Protein AF-A0A821XJL6-F1 (afdb_monomer_lite)

Organism: NCBI:txid392032

Sequence (177 aa):
KDTEGTVIYLMLLKMIVRAYMDKSTTLSERLESAWYVVFVCRIWWSWLKKESSSSSSKRTTACEQQNHINKYFITKPAYLSVEPNAHNMLYMVLLVKQHSLPKQALINIHLFNSQGCESLFRDARSLSGSFSTIVNFTVNNFIKRSQKLAILNQFKYDQSEHNFLFQSIININTMID

Secondary structure (DSSP, 8-state):
-HHHHHHHHHHHHHHHHHHHT-SS--HHHHHHHHHHHHHHHHHHHHHHHHHHHHTTTS---HHHHHHHHTT-SS-HHHHHHHHHHHHHHHHHHHHHHTTSS-THHHHTGGGSSTHHHHHHHHHHHHTS-TT-------HHHHHHHHHHHHHHHHHHHHHHHHHHHHHHHHHHHTT--

Structure (mmCIF, N/CA/C/O backbone):
data_AF-A0A821XJL6-F1
#
_entry.id   AF-A0A821XJL6-F1
#
loop_
_atom_site.group_PDB
_atom_site.id
_atom_site.type_symbol
_atom_site.label_atom_id
_atom_site.label_alt_id
_atom_site.label_comp_id
_atom_site.label_asym_id
_atom_site.label_entity_id
_atom_site.label_seq_id
_atom_site.pdbx_PDB_ins_code
_atom_site.Cartn_x
_atom_site.Cartn_y
_atom_site.Cartn_z
_atom_site.occupancy
_atom_site.B_iso_or_equiv
_atom_site.auth_seq_id
_atom_site.auth_comp_id
_atom_site.auth_asym_id
_atom_site.auth_atom_id
_atom_site.pdbx_PDB_model_num
ATOM 1 N N . LYS A 1 1 ? 10.083 13.388 -25.105 1.00 53.06 1 LYS A N 1
ATOM 2 C CA . LYS A 1 1 ? 10.890 12.506 -24.225 1.00 53.06 1 LYS A CA 1
ATOM 3 C C . LYS A 1 1 ? 10.338 12.494 -22.801 1.00 53.06 1 LYS A C 1
ATOM 5 O O . LYS A 1 1 ? 10.043 11.411 -22.324 1.00 53.06 1 LYS A O 1
ATOM 10 N N . ASP A 1 2 ? 10.077 13.644 -22.174 1.00 64.88 2 ASP A N 1
ATOM 11 C CA . ASP A 1 2 ? 9.525 13.667 -20.803 1.00 64.88 2 ASP A CA 1
ATOM 12 C C . ASP A 1 2 ? 8.090 13.118 -20.701 1.00 64.88 2 ASP A C 1
ATOM 14 O O . ASP A 1 2 ? 7.761 12.407 -19.755 1.00 64.88 2 ASP A O 1
ATOM 18 N N . THR A 1 3 ? 7.260 13.343 -21.726 1.00 81.25 3 THR A N 1
ATOM 19 C CA . THR A 1 3 ? 5.862 12.877 -21.769 1.00 81.25 3 THR A CA 1
ATOM 20 C C . THR A 1 3 ? 5.724 11.356 -21.649 1.00 81.25 3 THR A C 1
ATOM 22 O O . THR A 1 3 ? 4.857 10.876 -20.926 1.00 81.25 3 THR A O 1
ATOM 25 N N . GLU A 1 4 ? 6.586 10.581 -22.311 1.00 84.62 4 GLU A N 1
ATOM 26 C CA . GLU A 1 4 ? 6.528 9.110 -22.296 1.00 84.62 4 GLU A CA 1
ATOM 27 C C . GLU A 1 4 ? 6.870 8.541 -20.914 1.00 84.62 4 GLU A C 1
ATOM 29 O O . GLU A 1 4 ? 6.196 7.632 -20.429 1.00 84.62 4 GLU A O 1
ATOM 34 N N . GLY A 1 5 ? 7.868 9.123 -20.239 1.00 81.69 5 GLY A N 1
ATOM 35 C CA . GLY A 1 5 ? 8.222 8.749 -18.870 1.00 81.69 5 GLY A CA 1
ATOM 36 C C . GLY A 1 5 ? 7.078 9.014 -17.890 1.00 81.69 5 GLY A C 1
ATOM 37 O O . GLY A 1 5 ? 6.752 8.156 -17.067 1.00 81.69 5 GLY A O 1
ATOM 38 N N . THR A 1 6 ? 6.403 10.159 -18.024 1.00 86.38 6 THR A N 1
ATOM 39 C CA . THR A 1 6 ? 5.206 10.472 -17.231 1.00 86.38 6 THR A CA 1
ATOM 40 C C . THR A 1 6 ? 4.046 9.521 -17.534 1.00 86.38 6 THR A C 1
ATOM 42 O O . THR A 1 6 ? 3.348 9.108 -16.612 1.00 86.38 6 THR A O 1
ATOM 45 N N . VAL A 1 7 ? 3.842 9.111 -18.789 1.00 90.56 7 VAL A N 1
ATOM 46 C CA . VAL A 1 7 ? 2.802 8.124 -19.136 1.00 90.56 7 VAL A CA 1
ATOM 47 C C . VAL A 1 7 ? 3.073 6.783 -18.455 1.00 90.56 7 VAL A C 1
ATOM 49 O O . VAL A 1 7 ? 2.178 6.232 -17.811 1.00 90.56 7 VAL A O 1
ATOM 52 N N . ILE A 1 8 ? 4.311 6.284 -18.529 1.00 89.81 8 ILE A N 1
ATOM 53 C CA . ILE A 1 8 ? 4.705 5.035 -17.862 1.00 89.81 8 ILE A CA 1
ATOM 54 C C . ILE A 1 8 ? 4.498 5.153 -16.351 1.00 89.81 8 ILE A C 1
ATOM 56 O O . ILE A 1 8 ? 3.968 4.238 -15.728 1.00 89.81 8 ILE A O 1
ATOM 60 N N . TYR A 1 9 ? 4.841 6.290 -15.753 1.00 88.81 9 TYR A N 1
ATOM 61 C CA . TYR A 1 9 ? 4.606 6.524 -14.332 1.00 88.81 9 TYR A CA 1
ATOM 62 C C . TYR A 1 9 ? 3.144 6.437 -13.925 1.00 88.81 9 TYR A C 1
ATOM 64 O O . TYR A 1 9 ? 2.800 5.726 -12.983 1.00 88.81 9 TYR A O 1
ATOM 72 N N . LEU A 1 10 ? 2.282 7.172 -14.628 1.00 93.00 10 LEU A N 1
ATOM 73 C CA . LEU A 1 10 ? 0.856 7.205 -14.338 1.00 93.00 10 LEU A CA 1
ATOM 74 C C . LEU A 1 10 ? 0.244 5.817 -14.536 1.00 93.00 10 LEU A C 1
ATOM 76 O O . LEU A 1 10 ? -0.617 5.406 -13.759 1.00 93.00 10 LEU A O 1
ATOM 80 N N . MET A 1 11 ? 0.743 5.059 -15.515 1.00 95.00 11 MET A N 1
ATOM 81 C CA . MET A 1 11 ? 0.397 3.654 -15.691 1.00 95.00 11 MET A CA 1
ATOM 82 C C . MET A 1 11 ? 0.826 2.808 -14.484 1.00 95.00 11 MET A C 1
ATOM 84 O O . MET A 1 11 ? 0.007 2.051 -13.970 1.00 95.00 11 MET A O 1
ATOM 88 N N . LEU A 1 12 ? 2.058 2.949 -13.981 1.00 95.12 12 LEU A N 1
ATOM 89 C CA . LEU A 1 12 ? 2.517 2.222 -12.789 1.00 95.12 12 LEU A CA 1
ATOM 90 C C . LEU A 1 12 ? 1.685 2.567 -11.550 1.00 95.12 12 LEU A C 1
ATOM 92 O O . LEU A 1 12 ? 1.263 1.662 -10.834 1.00 95.12 12 LEU A O 1
ATOM 96 N N . LEU A 1 13 ? 1.383 3.849 -11.328 1.00 94.44 13 LEU A N 1
ATOM 97 C CA . LEU A 1 13 ? 0.499 4.279 -10.243 1.00 94.44 13 LEU A CA 1
ATOM 98 C C . LEU A 1 13 ? -0.892 3.657 -10.370 1.00 94.44 13 LEU A C 1
ATOM 100 O O . LEU A 1 13 ? -1.418 3.120 -9.396 1.00 94.44 13 LEU A O 1
ATOM 104 N N . LYS A 1 14 ? -1.470 3.669 -11.576 1.00 96.00 14 LYS A N 1
ATOM 105 C CA . LYS A 1 14 ? -2.759 3.028 -11.849 1.00 96.00 14 LYS A CA 1
ATOM 106 C C . LYS A 1 14 ? -2.723 1.536 -11.512 1.00 96.00 14 LYS A C 1
ATOM 108 O O . LYS A 1 14 ? -3.672 1.037 -10.913 1.00 96.00 14 LYS A O 1
ATOM 113 N N . MET A 1 15 ? -1.638 0.834 -11.840 1.00 96.94 15 MET A N 1
ATOM 114 C CA . MET A 1 15 ? -1.481 -0.586 -11.505 1.00 96.94 15 MET A CA 1
ATOM 115 C C . MET A 1 15 ? -1.328 -0.824 -9.996 1.00 96.94 15 MET A C 1
ATOM 117 O O . MET A 1 15 ? -1.919 -1.768 -9.478 1.00 96.94 15 MET A O 1
ATOM 121 N N . ILE A 1 16 ? -0.620 0.047 -9.265 1.00 95.62 16 ILE A N 1
ATOM 122 C CA . ILE A 1 16 ? -0.540 -0.019 -7.793 1.00 95.62 16 ILE A CA 1
ATOM 123 C C . ILE A 1 16 ? -1.931 0.155 -7.168 1.00 95.62 16 ILE A C 1
ATOM 125 O O . ILE A 1 16 ? -2.327 -0.640 -6.313 1.00 95.62 16 ILE A O 1
ATOM 129 N N . VAL A 1 17 ? -2.696 1.157 -7.613 1.00 94.81 17 VAL A N 1
ATOM 130 C CA . VAL A 1 17 ? -4.069 1.393 -7.135 1.00 94.81 17 VAL A CA 1
ATOM 131 C C . VAL A 1 17 ? -4.959 0.188 -7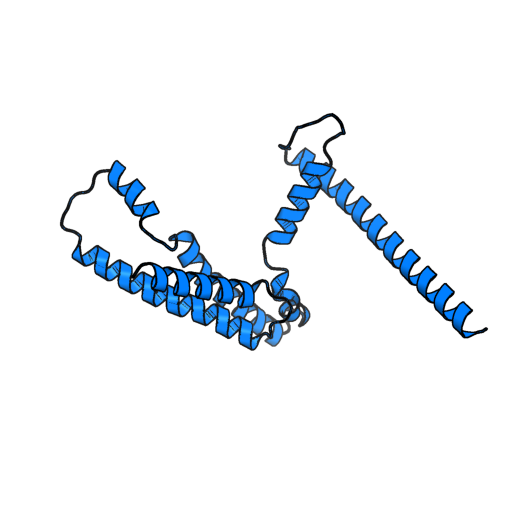.449 1.00 94.81 17 VAL A C 1
ATOM 133 O O . VAL A 1 17 ? -5.667 -0.296 -6.565 1.00 94.81 17 VAL A O 1
ATOM 136 N N . ARG A 1 18 ? -4.874 -0.354 -8.672 1.00 95.31 18 ARG A N 1
ATOM 137 C CA . ARG A 1 18 ? -5.623 -1.548 -9.094 1.00 95.31 18 ARG A CA 1
ATOM 138 C C . ARG A 1 18 ? -5.298 -2.773 -8.232 1.00 95.31 18 ARG A C 1
ATOM 140 O O . ARG A 1 18 ? -6.205 -3.524 -7.873 1.00 95.31 18 ARG A O 1
ATOM 147 N N . ALA A 1 19 ? -4.024 -2.961 -7.887 1.00 95.44 19 ALA A N 1
ATOM 148 C CA . ALA A 1 19 ? -3.562 -4.083 -7.079 1.00 95.44 19 ALA A CA 1
ATOM 149 C C . ALA A 1 19 ? -4.069 -4.012 -5.630 1.00 95.44 19 ALA A C 1
ATOM 151 O O . ALA A 1 19 ? -4.642 -4.980 -5.125 1.00 95.44 19 ALA A O 1
ATOM 152 N N . TYR A 1 20 ? -3.901 -2.866 -4.967 1.00 95.00 20 TYR A N 1
ATOM 153 C CA . TYR A 1 20 ? -4.016 -2.797 -3.505 1.00 95.00 20 TYR A CA 1
ATOM 154 C C . TYR A 1 20 ? -5.190 -1.972 -2.974 1.00 95.00 20 TYR A C 1
ATOM 156 O O . TYR A 1 20 ? -5.494 -2.076 -1.790 1.00 95.00 20 TYR A O 1
ATOM 164 N N . MET A 1 21 ? -5.839 -1.140 -3.790 1.00 92.81 21 MET A N 1
ATOM 165 C CA . MET A 1 21 ? -6.833 -0.170 -3.301 1.00 92.81 21 MET A CA 1
ATOM 166 C C . MET A 1 21 ? -8.207 -0.325 -3.940 1.00 92.81 21 MET A C 1
ATOM 168 O O . MET A 1 21 ? -9.216 -0.163 -3.255 1.00 92.81 21 MET A O 1
ATOM 172 N N . ASP A 1 22 ? -8.255 -0.629 -5.237 1.00 91.94 22 ASP A N 1
ATOM 173 C CA . ASP A 1 22 ? -9.517 -0.832 -5.942 1.00 91.94 22 ASP A CA 1
ATOM 174 C C . ASP A 1 22 ? -10.296 -1.974 -5.279 1.00 91.94 22 ASP A C 1
ATOM 176 O O . ASP A 1 22 ? -9.697 -2.963 -4.867 1.00 91.94 22 ASP A O 1
ATOM 180 N N . LYS A 1 23 ? -11.615 -1.836 -5.129 1.00 90.50 23 LYS A N 1
ATOM 181 C CA . LYS A 1 23 ? -12.500 -2.851 -4.5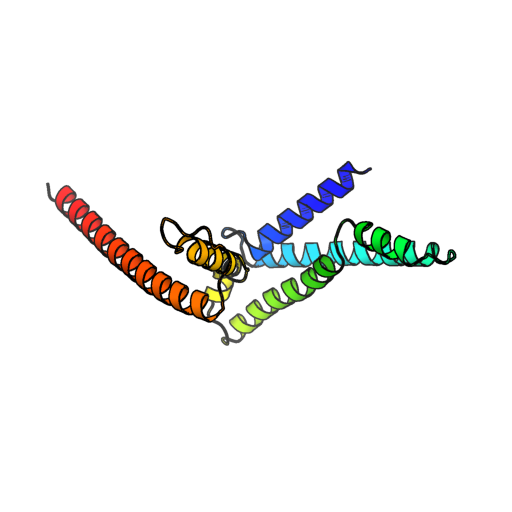30 1.00 90.50 23 LYS A CA 1
ATOM 182 C C . LYS A 1 23 ? -13.105 -3.782 -5.579 1.00 90.50 23 LYS A C 1
ATOM 184 O O . LYS A 1 23 ? -13.547 -4.870 -5.232 1.00 90.50 23 LYS A O 1
ATOM 189 N N . SER A 1 24 ? -13.115 -3.358 -6.841 1.00 90.00 24 SER A N 1
ATOM 190 C CA . SER A 1 24 ? -13.774 -4.059 -7.947 1.00 90.00 24 SER A CA 1
ATOM 191 C C . SER A 1 24 ? -12.892 -5.106 -8.636 1.00 90.00 24 SER A C 1
ATOM 193 O O . SER A 1 24 ? -13.382 -5.893 -9.440 1.00 90.00 24 SER A O 1
ATOM 195 N N . THR A 1 25 ? -11.597 -5.143 -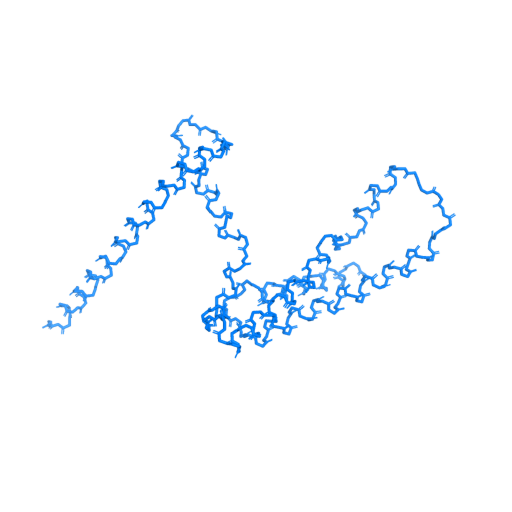8.313 1.00 91.25 25 THR A N 1
ATOM 196 C CA . THR A 1 25 ? -10.614 -5.987 -8.998 1.00 91.25 25 THR A CA 1
ATOM 197 C C . THR A 1 25 ? -10.539 -7.392 -8.418 1.00 91.25 25 THR A C 1
ATOM 199 O O . THR A 1 25 ? -10.497 -7.595 -7.195 1.00 91.25 25 THR A O 1
ATOM 202 N N . THR A 1 26 ? -10.474 -8.373 -9.317 1.00 93.25 26 THR A N 1
ATOM 203 C CA . THR A 1 26 ? -10.317 -9.785 -8.968 1.00 93.25 26 THR A CA 1
ATOM 204 C C . THR A 1 26 ? -8.904 -10.073 -8.458 1.00 93.25 26 THR A C 1
ATOM 206 O O . THR A 1 26 ? -7.952 -9.345 -8.736 1.00 93.25 26 THR A O 1
ATOM 209 N N . LEU A 1 27 ? -8.735 -11.169 -7.715 1.00 93.12 27 LEU A N 1
ATOM 210 C CA . LEU A 1 27 ? -7.437 -11.533 -7.141 1.00 93.12 27 LEU A CA 1
ATOM 211 C C . LEU A 1 27 ? -6.341 -11.748 -8.204 1.00 93.12 27 LEU A C 1
ATOM 213 O O . LEU A 1 27 ? -5.199 -11.352 -7.971 1.00 93.12 27 LEU A O 1
ATOM 217 N N . SER A 1 28 ? -6.677 -12.349 -9.355 1.00 94.06 28 SER A N 1
ATOM 218 C CA . SER A 1 28 ? -5.709 -12.569 -10.446 1.00 94.06 28 SER A CA 1
ATOM 219 C C . SER A 1 28 ? -5.183 -11.240 -10.971 1.00 94.06 28 SER A C 1
ATOM 221 O O . SER A 1 28 ? -3.979 -11.003 -10.970 1.00 94.06 28 SER A O 1
ATOM 223 N N . GLU A 1 29 ? -6.093 -10.320 -11.297 1.00 95.31 29 GLU A N 1
ATOM 224 C CA . GLU A 1 29 ? -5.741 -8.998 -11.818 1.00 95.31 29 GLU A CA 1
ATOM 225 C C . GLU A 1 29 ? -4.900 -8.195 -10.823 1.00 95.31 29 GLU A C 1
ATOM 227 O O . GLU A 1 29 ? -4.023 -7.429 -11.229 1.00 95.31 29 GLU A O 1
ATOM 232 N N . ARG A 1 30 ? -5.141 -8.362 -9.515 1.00 95.69 30 ARG A N 1
ATOM 233 C CA . ARG A 1 30 ? -4.325 -7.719 -8.477 1.00 95.69 30 ARG A CA 1
ATOM 234 C C . ARG A 1 30 ? -2.897 -8.235 -8.484 1.00 95.69 30 ARG A C 1
ATOM 236 O O . ARG A 1 30 ? -1.970 -7.428 -8.473 1.00 95.69 30 ARG A O 1
ATOM 243 N N . LEU A 1 31 ? -2.719 -9.558 -8.503 1.00 96.38 31 LEU A N 1
ATOM 244 C CA . LEU A 1 31 ? -1.399 -10.186 -8.559 1.00 96.38 31 LEU A CA 1
ATOM 245 C C . LEU A 1 31 ? -0.662 -9.794 -9.836 1.00 96.38 31 LEU A C 1
ATOM 247 O O . LEU A 1 31 ? 0.484 -9.362 -9.753 1.00 96.38 31 LEU A O 1
ATOM 251 N N . GLU A 1 32 ? -1.326 -9.864 -10.986 1.00 97.19 32 GLU A N 1
ATOM 252 C CA . GLU A 1 32 ? -0.762 -9.435 -12.268 1.00 97.19 32 GLU A CA 1
ATOM 253 C C . GLU A 1 32 ? -0.313 -7.972 -12.219 1.00 97.19 32 GLU A C 1
ATOM 255 O O . GLU A 1 32 ? 0.827 -7.666 -12.563 1.00 97.19 32 GLU A O 1
ATOM 260 N N . SER A 1 33 ? -1.160 -7.076 -11.705 1.00 97.5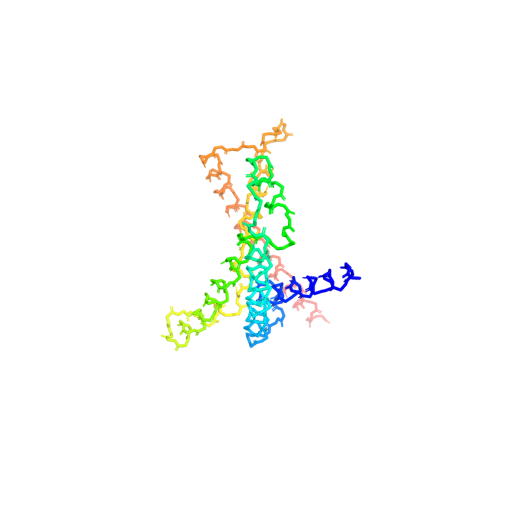6 33 SER A N 1
ATOM 261 C CA . SER A 1 33 ? -0.838 -5.649 -11.583 1.00 97.56 33 SER A CA 1
ATOM 262 C C . SER A 1 33 ? 0.342 -5.402 -10.637 1.00 97.56 33 SER A C 1
ATOM 264 O O . SER A 1 33 ? 1.244 -4.634 -10.967 1.00 97.56 33 SER A O 1
ATOM 266 N N . ALA A 1 34 ? 0.378 -6.066 -9.477 1.00 97.50 34 ALA A N 1
ATOM 267 C CA . ALA A 1 34 ? 1.475 -5.936 -8.519 1.00 97.50 34 ALA A CA 1
ATOM 268 C C . ALA A 1 34 ? 2.809 -6.416 -9.107 1.00 97.50 34 ALA A C 1
ATOM 270 O O . ALA A 1 34 ? 3.812 -5.702 -9.043 1.00 97.50 34 ALA A O 1
ATOM 271 N N . TRP A 1 35 ? 2.820 -7.602 -9.719 1.00 98.06 35 TRP A N 1
ATOM 272 C CA . TRP A 1 35 ? 4.024 -8.184 -10.311 1.00 98.06 35 TRP A CA 1
ATOM 273 C C . TRP A 1 35 ? 4.490 -7.442 -11.562 1.00 98.06 35 TRP A C 1
ATOM 275 O O . TRP A 1 35 ? 5.697 -7.315 -11.774 1.00 98.06 35 TRP A O 1
ATOM 285 N N . TYR A 1 36 ? 3.566 -6.879 -12.342 1.00 97.50 36 TYR A N 1
ATOM 286 C CA . TYR A 1 36 ? 3.901 -5.990 -13.449 1.00 97.50 36 TYR A CA 1
ATOM 287 C C . TYR A 1 36 ? 4.703 -4.776 -12.961 1.00 97.50 36 TYR A C 1
ATOM 289 O O . TYR A 1 36 ? 5.758 -4.462 -13.515 1.00 97.50 36 TYR A O 1
ATOM 297 N N . VAL A 1 37 ? 4.261 -4.127 -11.876 1.00 97.19 37 VAL A N 1
ATOM 298 C CA . VAL A 1 37 ? 4.985 -2.986 -11.291 1.00 97.19 37 VAL A CA 1
ATOM 299 C C . VAL A 1 37 ? 6.362 -3.417 -10.781 1.00 97.19 37 VAL A C 1
ATOM 301 O O . VAL A 1 37 ? 7.344 -2.739 -11.079 1.00 97.19 37 VAL A O 1
ATOM 304 N N . VAL A 1 38 ? 6.473 -4.562 -10.090 1.00 97.38 38 VAL A N 1
ATOM 305 C CA . VAL A 1 38 ? 7.773 -5.121 -9.657 1.00 97.38 38 VAL A CA 1
ATOM 306 C C . VAL A 1 38 ? 8.720 -5.289 -10.844 1.00 97.38 38 VAL A C 1
ATOM 308 O O . VAL A 1 38 ? 9.875 -4.863 -10.784 1.00 97.38 38 VAL A O 1
ATOM 311 N N . PHE A 1 39 ? 8.238 -5.884 -11.934 1.00 96.75 39 PHE A N 1
ATOM 312 C CA . PHE A 1 39 ? 9.037 -6.133 -13.128 1.00 96.75 39 PHE A CA 1
ATOM 313 C C . PHE A 1 39 ? 9.563 -4.835 -13.751 1.00 96.75 39 PHE A C 1
ATOM 315 O O . PHE A 1 39 ? 10.769 -4.702 -13.978 1.00 96.75 39 PHE A O 1
ATOM 322 N N . VAL A 1 40 ? 8.691 -3.843 -13.952 1.00 94.56 40 VAL A N 1
ATOM 323 C CA . VAL A 1 40 ? 9.094 -2.543 -14.508 1.00 94.56 40 VAL A CA 1
ATOM 324 C C . VAL A 1 40 ? 10.078 -1.827 -13.579 1.00 94.56 40 VAL A C 1
ATOM 326 O O . VAL A 1 40 ? 11.104 -1.326 -14.041 1.00 94.56 40 VAL A O 1
ATOM 329 N N . CYS A 1 41 ? 9.830 -1.832 -12.267 1.00 93.31 41 CYS A N 1
ATOM 330 C CA . CYS A 1 41 ? 10.735 -1.252 -11.276 1.00 93.31 41 CYS A CA 1
ATOM 331 C C . CYS A 1 41 ? 12.127 -1.906 -11.297 1.00 93.31 41 CYS A C 1
ATOM 333 O O . CYS A 1 41 ? 13.131 -1.197 -11.210 1.00 93.31 41 CYS A O 1
ATOM 335 N N . ARG A 1 42 ? 12.218 -3.234 -11.456 1.00 93.75 42 ARG A N 1
ATOM 336 C CA . ARG A 1 42 ? 13.496 -3.962 -11.558 1.00 93.75 42 ARG A CA 1
ATOM 337 C C . ARG A 1 42 ? 14.279 -3.592 -12.818 1.00 93.75 42 ARG A C 1
ATOM 339 O O . ARG A 1 42 ? 15.491 -3.377 -12.730 1.00 93.75 42 ARG A O 1
ATOM 346 N N . ILE A 1 43 ? 13.607 -3.477 -13.967 1.00 92.06 43 ILE A N 1
ATOM 347 C CA . ILE A 1 43 ? 14.233 -3.019 -15.219 1.00 92.06 43 ILE A CA 1
ATOM 348 C C . ILE A 1 43 ? 14.756 -1.596 -15.043 1.00 92.06 43 ILE A C 1
ATOM 350 O O . ILE A 1 43 ? 15.924 -1.323 -15.322 1.00 92.06 43 ILE A O 1
ATOM 354 N N . TRP A 1 44 ? 13.911 -0.707 -14.523 1.00 89.25 44 TRP A N 1
ATOM 355 C CA . TRP A 1 44 ? 14.252 0.692 -14.301 1.00 89.25 44 TRP A CA 1
ATOM 356 C C . TRP A 1 44 ? 15.467 0.849 -13.373 1.00 89.25 44 TRP A C 1
ATOM 358 O O . TRP A 1 44 ? 16.419 1.555 -13.706 1.00 89.25 44 TRP A O 1
ATOM 368 N N . TRP A 1 45 ? 15.501 0.125 -12.252 1.00 88.69 45 TRP A N 1
ATOM 369 C CA . TRP A 1 45 ? 16.628 0.166 -11.317 1.00 88.69 45 TRP A CA 1
ATOM 370 C C . TRP A 1 45 ? 17.918 -0.423 -11.904 1.00 88.69 45 TRP A C 1
ATOM 372 O O . TRP A 1 45 ? 19.011 0.095 -11.664 1.00 88.69 45 TRP A O 1
ATOM 382 N N . SER A 1 46 ? 17.807 -1.485 -12.703 1.00 89.25 46 SER A N 1
ATOM 383 C CA . SER A 1 46 ? 18.948 -2.079 -13.414 1.00 89.25 46 SER A CA 1
ATOM 384 C C . SER A 1 46 ? 19.555 -1.103 -14.422 1.00 89.25 46 SER A C 1
ATOM 386 O O . SER A 1 46 ? 20.777 -0.965 -14.490 1.00 89.25 46 SER A O 1
ATOM 388 N N . TRP A 1 47 ? 18.709 -0.373 -15.153 1.00 87.31 47 TRP A N 1
ATOM 389 C CA . TRP A 1 47 ? 19.141 0.674 -16.075 1.00 87.31 47 TRP A CA 1
ATOM 390 C C . TRP A 1 47 ? 19.862 1.817 -15.345 1.00 87.31 47 TRP A C 1
ATOM 392 O O . TRP A 1 47 ? 20.971 2.185 -15.732 1.00 87.31 47 TRP A O 1
ATOM 402 N N . LEU A 1 48 ? 19.309 2.298 -14.225 1.00 84.31 48 LEU A N 1
ATOM 403 C CA . LEU A 1 48 ? 19.942 3.347 -13.416 1.00 84.31 48 LEU A CA 1
ATOM 404 C C . LEU A 1 48 ? 21.313 2.945 -12.861 1.00 84.31 48 LEU A C 1
ATOM 406 O O . LEU A 1 48 ? 22.239 3.757 -12.852 1.00 84.31 48 LEU A O 1
ATOM 410 N N . LYS A 1 49 ? 21.468 1.695 -12.405 1.00 82.88 49 LYS A N 1
ATOM 411 C CA . LYS A 1 49 ? 22.769 1.185 -11.948 1.00 82.88 49 LYS A CA 1
ATOM 412 C C . LYS A 1 49 ? 23.817 1.250 -13.058 1.00 82.88 49 LYS A C 1
ATOM 414 O O . LYS A 1 49 ? 24.936 1.684 -12.797 1.00 82.88 49 LYS A O 1
ATOM 419 N N . LYS A 1 50 ? 23.447 0.867 -14.284 1.00 83.25 50 LYS A N 1
ATOM 420 C CA . LYS A 1 50 ? 24.342 0.896 -15.449 1.00 83.25 50 LYS A CA 1
ATOM 421 C C . LYS A 1 50 ? 24.810 2.322 -15.766 1.00 83.25 50 LYS A C 1
ATOM 423 O O . LYS A 1 50 ? 26.008 2.546 -15.894 1.00 83.25 50 LYS A O 1
ATOM 428 N N . GLU A 1 51 ? 23.886 3.282 -15.800 1.00 79.06 51 GLU A N 1
ATOM 429 C CA . GLU A 1 51 ? 24.172 4.717 -15.995 1.00 79.06 51 GLU A CA 1
ATOM 430 C C . GLU A 1 51 ? 25.107 5.289 -14.911 1.00 79.06 51 GLU A C 1
ATOM 432 O O . GLU A 1 51 ? 26.061 6.021 -15.199 1.00 79.06 51 GLU A O 1
ATOM 437 N N . SER A 1 52 ? 24.874 4.920 -13.647 1.00 70.19 52 SER A N 1
ATOM 438 C CA . SER A 1 52 ? 25.700 5.374 -12.523 1.00 70.19 52 SER A CA 1
ATOM 439 C C . SER A 1 52 ? 27.127 4.819 -12.590 1.00 70.19 52 SER A C 1
ATOM 441 O O . SER A 1 52 ? 28.082 5.547 -12.310 1.00 70.19 52 SER A O 1
ATOM 443 N N . SER A 1 53 ? 27.297 3.552 -12.979 1.00 66.31 53 SER A N 1
ATOM 444 C CA . SER A 1 53 ? 28.617 2.925 -13.138 1.00 66.31 53 SER A CA 1
ATOM 445 C C . SER A 1 53 ? 29.422 3.537 -14.286 1.00 66.31 53 SER A C 1
ATOM 447 O O . SER A 1 53 ? 30.634 3.687 -14.164 1.00 66.31 53 SER A O 1
ATOM 449 N N . SER A 1 54 ? 28.765 3.973 -15.364 1.00 62.44 54 SER A N 1
ATOM 450 C CA . SER A 1 54 ? 29.417 4.676 -16.478 1.00 62.44 54 SER A CA 1
ATOM 451 C C . SER A 1 54 ? 29.867 6.103 -16.132 1.00 62.44 54 SER A C 1
ATOM 453 O O . SER A 1 54 ? 30.747 6.645 -16.793 1.00 62.44 54 SER A O 1
ATOM 455 N N . SER A 1 55 ? 29.304 6.707 -15.081 1.00 59.91 55 SER A N 1
ATOM 456 C CA . SER A 1 55 ? 29.530 8.116 -14.712 1.00 59.91 55 SER A CA 1
ATOM 457 C C . SER A 1 55 ? 30.547 8.320 -13.572 1.00 59.91 55 SER A C 1
ATOM 459 O O . SER A 1 55 ? 30.770 9.446 -13.128 1.00 59.91 55 SER A O 1
ATOM 461 N N . SER A 1 56 ? 31.179 7.250 -13.078 1.00 53.66 56 SER A N 1
ATOM 462 C CA . SER A 1 56 ? 31.906 7.203 -11.793 1.00 53.66 56 SER A CA 1
ATOM 463 C C . SER A 1 56 ? 33.288 7.897 -11.744 1.00 53.66 56 SER A C 1
ATOM 465 O O . SER A 1 56 ? 34.077 7.611 -10.850 1.00 53.66 56 SER A O 1
ATOM 467 N N . SER A 1 57 ? 33.609 8.836 -12.645 1.00 49.19 57 SER A N 1
ATOM 468 C CA . SER A 1 57 ? 34.935 9.491 -12.677 1.00 49.19 57 SER A CA 1
ATOM 469 C C . SER A 1 57 ? 35.013 10.887 -12.031 1.00 49.19 57 SER A C 1
ATOM 471 O O . SER A 1 57 ? 36.047 11.545 -12.153 1.00 49.19 57 SER A O 1
ATOM 473 N N . LYS A 1 58 ? 33.978 11.383 -11.339 1.00 55.53 58 LYS A N 1
ATOM 474 C CA . LYS A 1 58 ? 34.027 12.711 -10.690 1.00 55.53 58 LYS 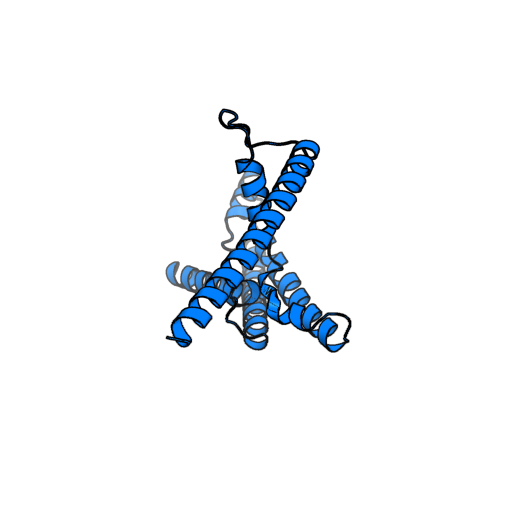A CA 1
ATOM 475 C C . LYS A 1 58 ? 33.713 12.616 -9.196 1.00 55.53 58 LYS A C 1
ATOM 477 O O . LYS A 1 58 ? 32.632 12.185 -8.812 1.00 55.53 58 LYS A O 1
ATOM 482 N N . ARG A 1 59 ? 34.679 13.016 -8.356 1.00 49.25 59 ARG A N 1
ATOM 483 C CA . ARG A 1 59 ? 34.511 13.188 -6.903 1.00 49.25 59 ARG A CA 1
ATOM 484 C C . ARG A 1 59 ? 33.461 14.272 -6.657 1.00 49.25 59 ARG A C 1
ATOM 486 O O . ARG A 1 59 ? 33.766 15.448 -6.814 1.00 49.25 59 ARG A O 1
ATOM 493 N N . THR A 1 60 ? 32.250 13.877 -6.288 1.00 53.97 60 THR A N 1
ATOM 494 C CA . THR A 1 60 ? 31.180 14.808 -5.913 1.00 53.97 60 THR A CA 1
ATOM 495 C C . THR A 1 60 ? 31.216 15.136 -4.422 1.00 53.97 60 THR A C 1
ATOM 497 O O . THR A 1 60 ? 31.421 14.263 -3.577 1.00 53.97 60 THR A O 1
ATOM 500 N N . THR A 1 61 ? 31.006 16.410 -4.112 1.00 54.62 61 THR A N 1
ATOM 501 C CA . THR A 1 61 ? 30.953 16.999 -2.767 1.00 54.62 61 THR A CA 1
ATOM 502 C C . THR A 1 61 ? 29.643 16.655 -2.036 1.00 54.62 61 THR A C 1
ATOM 504 O O . THR A 1 61 ? 28.653 16.265 -2.654 1.00 54.62 61 THR A O 1
ATOM 507 N N . ALA A 1 62 ? 29.599 16.807 -0.705 1.00 52.34 62 ALA A N 1
ATOM 508 C CA . ALA A 1 62 ? 28.432 16.457 0.123 1.00 52.34 62 ALA A CA 1
ATOM 509 C C . ALA A 1 62 ? 27.131 17.206 -0.260 1.00 52.34 62 ALA A C 1
ATOM 511 O O . ALA A 1 62 ? 26.039 16.667 -0.100 1.00 52.34 62 ALA A O 1
ATOM 512 N N . CYS A 1 63 ? 27.233 18.414 -0.828 1.00 50.81 63 CYS A N 1
ATOM 513 C CA . CYS A 1 63 ? 26.089 19.181 -1.341 1.00 50.81 63 CYS A CA 1
ATOM 514 C C . CYS A 1 63 ? 25.492 18.556 -2.624 1.00 50.81 63 CYS A C 1
ATOM 516 O O . CYS A 1 63 ? 24.275 18.528 -2.813 1.00 50.81 63 CYS A O 1
ATOM 518 N N . GLU A 1 64 ? 26.326 17.962 -3.482 1.00 51.53 64 GLU A N 1
ATOM 519 C CA . GLU A 1 64 ? 25.883 17.297 -4.716 1.00 51.53 64 GLU A CA 1
ATOM 520 C C . GLU A 1 64 ? 25.176 15.961 -4.440 1.00 51.53 64 GLU A C 1
ATOM 522 O O . GLU A 1 64 ? 24.308 15.555 -5.214 1.00 51.53 64 GLU A O 1
ATOM 527 N N . GLN A 1 65 ? 25.468 15.304 -3.308 1.00 50.09 65 GLN A N 1
ATOM 528 C CA . GLN A 1 65 ? 24.772 14.083 -2.885 1.00 50.09 65 GLN A CA 1
ATOM 529 C C . GLN A 1 65 ? 23.286 14.331 -2.580 1.00 50.09 65 GLN A C 1
ATOM 531 O O . GLN A 1 65 ? 22.450 13.506 -2.951 1.00 50.09 65 GLN A O 1
ATOM 536 N N . GLN A 1 66 ? 22.936 15.478 -1.983 1.00 48.75 66 GLN A N 1
ATOM 537 C CA . GLN A 1 66 ? 21.543 15.840 -1.689 1.00 48.75 66 GLN A CA 1
ATOM 538 C C . GLN A 1 66 ? 20.739 16.080 -2.981 1.00 48.75 66 GLN A C 1
ATOM 540 O O . GLN A 1 66 ? 19.611 15.602 -3.113 1.00 48.75 66 GLN A O 1
ATOM 545 N N . ASN A 1 67 ? 21.349 16.727 -3.982 1.00 50.22 67 ASN A N 1
ATOM 546 C CA . ASN A 1 67 ? 20.755 16.893 -5.316 1.00 50.22 67 ASN A CA 1
ATOM 547 C C . ASN A 1 67 ? 20.598 15.552 -6.056 1.00 50.22 67 ASN A C 1
ATOM 549 O O . ASN A 1 67 ? 19.660 15.374 -6.831 1.00 50.22 67 ASN A O 1
ATOM 553 N N . HIS A 1 68 ? 21.468 14.576 -5.785 1.00 51.94 68 HIS A N 1
ATOM 554 C CA . HIS A 1 68 ? 21.405 13.249 -6.399 1.00 51.94 68 HIS A CA 1
ATOM 555 C C . HIS A 1 68 ? 20.257 12.373 -5.859 1.00 51.94 68 HIS A C 1
ATOM 557 O O . HIS A 1 68 ? 19.816 11.458 -6.555 1.00 51.94 68 HIS A O 1
ATOM 563 N N . ILE A 1 69 ? 19.741 12.653 -4.653 1.00 49.62 69 ILE A N 1
ATOM 564 C CA . ILE A 1 69 ? 18.562 11.973 -4.079 1.00 49.62 69 ILE A CA 1
ATOM 565 C C . ILE A 1 69 ? 17.269 12.446 -4.767 1.00 49.62 69 ILE A C 1
ATOM 567 O O . ILE A 1 69 ? 16.400 11.622 -5.045 1.00 49.62 69 ILE A O 1
ATOM 571 N N . ASN A 1 70 ? 17.181 13.730 -5.132 1.00 55.66 70 ASN A N 1
ATOM 572 C CA . ASN A 1 70 ? 16.064 14.304 -5.902 1.00 55.66 70 ASN A CA 1
ATOM 573 C C . ASN A 1 70 ? 16.154 14.054 -7.419 1.00 55.66 70 ASN A C 1
ATOM 575 O O . ASN A 1 70 ? 15.264 14.453 -8.164 1.00 55.66 70 ASN A O 1
ATOM 579 N N . LYS A 1 71 ? 17.216 13.395 -7.895 1.00 63.31 71 LYS A N 1
ATOM 580 C CA . LYS A 1 71 ? 17.419 13.102 -9.322 1.00 63.31 71 LYS A CA 1
ATOM 581 C C . LYS A 1 71 ? 16.498 11.997 -9.841 1.00 63.31 71 LYS A C 1
ATOM 583 O O . LYS A 1 71 ? 16.244 11.926 -11.042 1.00 63.31 71 LYS A O 1
ATOM 588 N N . TYR A 1 72 ? 16.036 11.105 -8.966 1.00 69.94 72 TYR A N 1
ATOM 589 C CA . TYR A 1 72 ? 15.271 9.939 -9.386 1.00 69.94 72 TYR A CA 1
ATOM 590 C C . TYR A 1 72 ? 13.777 10.178 -9.295 1.00 69.94 72 TYR A C 1
ATOM 592 O O . TYR A 1 72 ? 13.234 10.559 -8.263 1.00 69.94 72 TYR A O 1
ATOM 600 N N . PHE A 1 73 ? 13.126 9.860 -10.400 1.00 76.12 73 PHE A N 1
ATOM 601 C CA . PHE A 1 73 ? 11.696 9.991 -10.567 1.00 76.12 73 PHE A CA 1
ATOM 602 C C . PHE A 1 73 ? 10.883 9.048 -9.649 1.00 76.12 73 PHE A C 1
ATOM 604 O O . PHE A 1 73 ? 9.841 9.439 -9.136 1.00 76.12 73 PHE A O 1
ATOM 611 N N . ILE A 1 74 ? 11.386 7.838 -9.366 1.00 84.56 74 ILE A N 1
ATOM 612 C CA . ILE A 1 74 ? 10.887 6.967 -8.286 1.00 84.56 74 ILE A CA 1
ATOM 613 C C . ILE A 1 74 ? 11.928 6.984 -7.163 1.00 84.56 74 ILE A C 1
ATOM 615 O O . ILE A 1 74 ? 13.115 6.764 -7.391 1.00 84.56 74 ILE A O 1
ATOM 619 N N . THR A 1 75 ? 11.515 7.243 -5.927 1.00 86.62 75 THR A N 1
ATOM 620 C CA . THR A 1 75 ? 12.469 7.279 -4.812 1.00 86.62 75 THR A CA 1
ATOM 621 C C . THR A 1 75 ? 12.921 5.866 -4.433 1.00 86.62 75 THR A C 1
ATOM 623 O O . THR A 1 75 ? 12.182 4.890 -4.577 1.00 86.62 75 THR A O 1
ATOM 626 N N . LYS A 1 76 ? 14.143 5.731 -3.903 1.00 85.38 76 LYS A N 1
ATOM 627 C CA . LYS A 1 76 ? 14.670 4.431 -3.449 1.00 85.38 76 LYS A CA 1
ATOM 628 C C . LYS A 1 76 ? 13.743 3.724 -2.438 1.00 85.38 76 LYS A C 1
ATOM 630 O O . LYS A 1 76 ? 13.543 2.524 -2.603 1.00 85.38 76 LYS A O 1
ATOM 635 N N . PRO A 1 77 ? 13.143 4.406 -1.437 1.00 89.62 77 PRO A N 1
ATOM 636 C CA . PRO A 1 77 ? 12.177 3.768 -0.542 1.00 89.62 77 PRO A CA 1
ATOM 637 C C . PRO A 1 77 ? 10.929 3.254 -1.264 1.00 89.62 77 PRO A C 1
ATOM 639 O O . PRO A 1 77 ? 10.483 2.149 -0.973 1.00 89.62 77 PRO A O 1
ATOM 642 N N . ALA A 1 78 ? 10.397 4.015 -2.229 1.00 90.00 78 ALA A N 1
ATOM 643 C CA . ALA A 1 78 ? 9.248 3.584 -3.020 1.00 90.00 78 ALA A CA 1
ATOM 644 C C . ALA A 1 78 ? 9.583 2.343 -3.855 1.00 90.00 78 ALA A C 1
ATOM 646 O O . ALA A 1 78 ? 8.822 1.387 -3.853 1.00 90.00 78 ALA A O 1
ATOM 647 N N . TYR A 1 79 ? 10.751 2.312 -4.502 1.00 90.19 79 TYR A N 1
ATOM 648 C CA . TYR A 1 79 ? 11.233 1.132 -5.225 1.00 90.19 79 TYR A CA 1
ATOM 649 C C . TYR A 1 79 ? 11.349 -0.103 -4.315 1.00 90.19 79 TYR A C 1
ATOM 651 O O . TYR A 1 79 ? 10.856 -1.176 -4.658 1.00 90.19 79 TYR A O 1
ATOM 659 N N . LEU A 1 80 ? 11.977 0.051 -3.143 1.00 91.44 80 LEU A N 1
ATOM 660 C CA . LEU A 1 80 ? 12.204 -1.054 -2.210 1.00 91.44 80 LEU A CA 1
ATOM 661 C C . LEU A 1 80 ? 10.914 -1.598 -1.586 1.00 91.44 80 LEU A C 1
ATOM 663 O O . LEU A 1 80 ? 10.923 -2.735 -1.129 1.00 91.44 80 LEU A O 1
ATOM 667 N N . SER A 1 81 ? 9.825 -0.825 -1.551 1.00 94.69 81 SER A N 1
ATOM 668 C CA . SER A 1 81 ? 8.554 -1.270 -0.968 1.00 94.69 81 SER A CA 1
ATOM 669 C C . SER A 1 81 ? 7.668 -2.052 -1.942 1.00 94.69 81 SER A C 1
ATOM 671 O O . SER A 1 81 ? 6.858 -2.863 -1.492 1.00 94.69 81 SER A O 1
ATOM 673 N N . VAL A 1 82 ? 7.828 -1.867 -3.261 1.00 95.69 82 VAL A N 1
ATOM 674 C CA . VAL A 1 82 ? 6.983 -2.534 -4.271 1.00 95.69 82 VAL A CA 1
ATOM 675 C C . VAL A 1 82 ? 7.063 -4.057 -4.153 1.00 95.69 82 VAL A C 1
ATOM 677 O O . VAL A 1 82 ? 6.039 -4.738 -4.117 1.00 95.69 82 VAL A O 1
ATOM 680 N N . GLU A 1 83 ? 8.280 -4.594 -4.093 1.00 96.38 83 GLU A N 1
ATOM 681 C CA . GLU A 1 83 ? 8.522 -6.037 -4.132 1.00 96.38 83 GLU A CA 1
ATOM 682 C C . GLU A 1 83 ? 8.053 -6.765 -2.859 1.00 96.38 83 GLU A C 1
ATOM 684 O O . GLU A 1 83 ? 7.284 -7.722 -2.992 1.00 96.38 83 GLU A O 1
ATOM 689 N N . PRO A 1 84 ? 8.384 -6.303 -1.636 1.00 97.06 84 PRO A N 1
ATOM 690 C CA . PRO A 1 84 ? 7.801 -6.853 -0.415 1.00 97.06 84 PRO A CA 1
ATOM 691 C C . PRO A 1 84 ? 6.269 -6.834 -0.415 1.00 97.06 84 PRO A C 1
ATOM 693 O O . PRO A 1 84 ? 5.655 -7.816 -0.010 1.00 97.06 84 PRO A O 1
ATOM 696 N N . ASN A 1 85 ? 5.633 -5.768 -0.913 1.00 96.25 85 ASN A N 1
ATOM 697 C CA . ASN A 1 85 ? 4.170 -5.693 -0.972 1.00 96.25 85 ASN A CA 1
ATOM 698 C C . ASN A 1 85 ? 3.567 -6.746 -1.918 1.00 96.25 85 ASN A C 1
ATOM 700 O O . ASN A 1 85 ? 2.572 -7.386 -1.569 1.00 96.25 85 ASN A O 1
ATOM 704 N N . ALA A 1 86 ? 4.193 -6.985 -3.075 1.00 97.12 86 ALA A N 1
ATOM 705 C CA . ALA A 1 86 ? 3.753 -8.020 -4.011 1.00 97.12 86 ALA A CA 1
ATOM 706 C C . ALA A 1 86 ? 3.916 -9.427 -3.411 1.00 97.12 86 ALA A C 1
ATOM 708 O O . ALA A 1 86 ? 3.001 -10.253 -3.484 1.00 97.12 86 ALA A O 1
ATOM 709 N N . HIS A 1 87 ? 5.053 -9.679 -2.756 1.00 97.56 87 HIS A N 1
ATOM 710 C CA . HIS A 1 87 ? 5.301 -10.930 -2.042 1.00 97.56 87 HIS A CA 1
ATOM 711 C C . HIS A 1 87 ? 4.314 -11.151 -0.895 1.00 97.56 87 HIS A C 1
ATOM 713 O O . HIS A 1 87 ? 3.781 -12.251 -0.771 1.00 97.56 87 HIS A O 1
ATOM 719 N N . ASN A 1 88 ? 4.017 -10.122 -0.101 1.00 95.56 88 ASN A N 1
ATOM 720 C CA . ASN A 1 88 ? 3.047 -10.203 0.988 1.00 95.56 88 ASN A CA 1
ATOM 721 C C . ASN A 1 88 ? 1.655 -10.576 0.471 1.00 95.56 88 ASN A C 1
ATOM 723 O O . ASN A 1 88 ? 0.996 -11.436 1.051 1.00 95.56 88 ASN A O 1
ATOM 727 N N . MET A 1 89 ? 1.220 -9.992 -0.649 1.00 95.31 89 MET A N 1
ATOM 728 C CA . MET A 1 89 ? -0.066 -10.343 -1.250 1.00 95.31 89 MET A CA 1
ATOM 729 C C . MET A 1 89 ? -0.097 -11.799 -1.729 1.00 95.31 89 MET A C 1
ATOM 731 O O . MET A 1 89 ? -1.055 -12.515 -1.439 1.00 95.31 89 MET A O 1
ATOM 735 N N . LEU A 1 90 ? 0.960 -12.269 -2.399 1.00 96.75 90 LEU A N 1
ATOM 736 C CA . LEU A 1 90 ? 1.081 -13.678 -2.782 1.00 96.75 90 LEU A CA 1
ATOM 737 C C . LEU A 1 90 ? 1.086 -14.598 -1.551 1.00 96.75 90 LEU A C 1
ATOM 739 O O . LEU A 1 90 ? 0.430 -15.638 -1.548 1.00 96.75 90 LEU A O 1
ATOM 743 N N . TYR A 1 91 ? 1.779 -14.200 -0.488 1.00 96.44 91 TYR A N 1
ATOM 744 C CA . TYR A 1 91 ? 1.832 -14.954 0.756 1.00 96.44 91 TYR A CA 1
ATOM 745 C C . TYR A 1 91 ? 0.459 -15.050 1.431 1.00 96.44 91 TYR A C 1
ATOM 747 O O . TYR A 1 91 ? 0.080 -16.133 1.869 1.00 96.44 91 TYR A O 1
ATOM 755 N N . MET A 1 92 ? -0.351 -13.984 1.421 1.00 95.25 92 MET A N 1
ATOM 756 C CA . MET A 1 92 ? -1.741 -14.059 1.892 1.00 95.25 92 MET A CA 1
ATOM 757 C C . MET A 1 92 ? -2.561 -15.095 1.115 1.00 95.25 92 MET A C 1
ATOM 759 O O . MET A 1 92 ? -3.343 -15.834 1.714 1.00 95.25 92 MET A O 1
ATOM 763 N N . VAL A 1 93 ? -2.359 -15.207 -0.203 1.00 95.69 93 VAL A N 1
ATOM 764 C CA . VAL A 1 93 ? -3.016 -16.246 -1.016 1.00 95.69 93 VAL A CA 1
ATOM 765 C C . VAL A 1 93 ? -2.598 -17.644 -0.569 1.00 95.69 93 VAL A C 1
ATOM 767 O O . VAL A 1 93 ? -3.448 -18.527 -0.450 1.00 95.69 93 VAL A O 1
ATOM 770 N N . LEU A 1 94 ? -1.309 -17.851 -0.292 1.00 96.69 94 LEU A N 1
ATOM 771 C CA . LEU A 1 94 ? -0.799 -19.130 0.205 1.00 96.69 94 LEU A CA 1
ATOM 772 C C . LEU A 1 94 ? -1.378 -19.476 1.582 1.00 96.69 94 LEU A C 1
ATOM 774 O O . LEU A 1 94 ? -1.849 -20.594 1.768 1.00 96.69 94 LEU A O 1
ATOM 778 N N . LEU A 1 95 ? -1.428 -18.516 2.506 1.00 96.50 95 LEU A N 1
ATOM 779 C CA . LEU A 1 95 ? -2.001 -18.709 3.841 1.00 96.50 95 LEU A CA 1
ATOM 780 C C . LEU A 1 95 ? -3.491 -19.071 3.799 1.00 96.50 95 LEU A C 1
ATOM 782 O O . LEU A 1 95 ? -3.941 -19.922 4.565 1.00 96.50 95 LEU A O 1
ATOM 786 N N . VAL A 1 96 ? -4.262 -18.474 2.885 1.00 95.94 96 VAL A N 1
ATOM 787 C CA . VAL A 1 96 ? -5.670 -18.855 2.685 1.00 95.94 96 VAL A CA 1
ATOM 788 C C . VAL A 1 96 ? -5.791 -20.253 2.081 1.00 95.94 96 VAL A C 1
ATOM 790 O O . VAL A 1 96 ? -6.650 -21.023 2.508 1.00 95.94 96 VAL A O 1
ATOM 793 N N . LYS A 1 97 ? -4.919 -20.624 1.133 1.00 95.00 97 LYS A N 1
ATOM 794 C CA . LYS A 1 97 ? -4.869 -21.996 0.594 1.00 95.00 97 LYS A CA 1
ATOM 795 C C . LYS A 1 97 ? -4.499 -23.032 1.658 1.00 95.00 97 LYS A C 1
ATOM 797 O O . LYS A 1 97 ? -4.992 -24.149 1.604 1.00 95.00 97 LYS A O 1
ATOM 802 N N . GLN A 1 98 ? -3.663 -22.657 2.621 1.00 96.88 98 GLN A N 1
ATOM 803 C CA . GLN A 1 98 ? -3.270 -23.482 3.766 1.00 96.88 98 GLN A CA 1
ATOM 804 C C . GLN A 1 98 ? -4.291 -23.453 4.915 1.00 96.88 98 GLN A C 1
ATOM 806 O O . GLN A 1 98 ? -4.015 -23.984 5.986 1.00 96.88 98 GLN A O 1
ATOM 811 N N . HIS A 1 99 ? -5.453 -22.814 4.731 1.00 94.25 99 HIS A N 1
ATOM 812 C CA . HIS A 1 99 ? -6.487 -22.653 5.760 1.00 94.25 99 HIS A CA 1
ATOM 813 C C . HIS A 1 99 ? -6.021 -21.932 7.042 1.00 94.25 99 HIS A C 1
ATOM 815 O O . HIS A 1 99 ? -6.694 -22.000 8.066 1.00 94.25 99 HIS A O 1
ATOM 821 N N . SER A 1 100 ? -4.902 -21.199 6.991 1.00 95.88 100 SER A N 1
ATOM 822 C CA . SER A 1 100 ? -4.397 -20.383 8.108 1.00 95.88 100 SER A CA 1
ATOM 823 C C . SER A 1 100 ? -5.010 -18.978 8.148 1.00 95.88 100 SER A C 1
ATOM 825 O O . SER A 1 100 ? -4.927 -18.296 9.166 1.00 95.88 100 SER A O 1
ATOM 827 N N . LEU A 1 101 ? -5.633 -18.536 7.049 1.00 93.56 101 LEU A N 1
ATOM 828 C CA . LEU A 1 101 ? -6.389 -17.286 6.966 1.00 93.56 101 LEU A CA 1
ATOM 829 C C . LEU A 1 101 ? -7.792 -17.520 6.378 1.00 93.56 101 LEU A C 1
ATOM 831 O O . LEU A 1 101 ? -7.961 -18.371 5.498 1.00 93.56 101 LEU A O 1
ATOM 835 N N . PRO A 1 102 ? -8.801 -16.739 6.806 1.00 93.81 102 PRO A N 1
ATOM 836 C CA . PRO A 1 102 ? -10.134 -16.783 6.220 1.00 93.81 102 PRO A CA 1
ATOM 837 C C . PRO A 1 102 ? -10.122 -16.262 4.775 1.00 93.81 102 PRO A C 1
ATOM 839 O O . PRO A 1 102 ? -9.398 -15.322 4.443 1.00 93.81 102 PRO A O 1
ATOM 842 N N . LYS A 1 103 ? -10.987 -16.814 3.910 1.00 91.56 103 LYS A N 1
ATOM 843 C CA . LYS A 1 103 ? -11.109 -16.390 2.496 1.00 91.56 103 LYS A CA 1
ATOM 844 C C . LYS A 1 103 ? -11.441 -14.900 2.353 1.00 91.56 103 LYS A C 1
ATOM 846 O O . LYS A 1 103 ? -11.024 -14.262 1.389 1.00 91.56 103 LYS A O 1
ATOM 851 N N . GLN A 1 104 ? -12.136 -14.337 3.339 1.00 91.50 104 GLN A N 1
ATOM 852 C CA . GLN A 1 104 ? -12.478 -12.920 3.445 1.00 91.50 104 GLN A CA 1
ATOM 853 C C . GLN A 1 104 ? -11.237 -12.016 3.425 1.00 91.50 104 GLN A C 1
ATOM 855 O O . GLN A 1 104 ? -11.328 -10.892 2.936 1.00 91.50 104 GLN A O 1
ATOM 860 N N . ALA A 1 105 ? -10.073 -12.498 3.878 1.00 90.31 105 ALA A N 1
ATOM 861 C CA . ALA A 1 105 ? -8.825 -11.740 3.813 1.00 90.31 105 ALA A CA 1
ATOM 862 C C . ALA A 1 105 ? -8.437 -11.377 2.365 1.00 90.31 105 ALA A C 1
ATOM 864 O O . ALA A 1 105 ? -7.929 -10.285 2.126 1.00 90.31 105 ALA A O 1
ATOM 865 N N . LEU A 1 106 ? -8.736 -12.243 1.386 1.00 89.88 106 LEU A N 1
ATOM 866 C CA . LEU A 1 106 ? -8.454 -11.981 -0.034 1.00 89.88 106 LEU A CA 1
ATOM 867 C C . LEU A 1 106 ? -9.493 -11.072 -0.696 1.00 89.88 106 LEU A C 1
ATOM 869 O O . LEU A 1 106 ? -9.172 -10.367 -1.646 1.00 89.88 106 LEU A O 1
ATOM 873 N N . ILE A 1 107 ? -10.728 -11.065 -0.192 1.00 88.06 107 ILE A N 1
ATOM 874 C CA . ILE A 1 107 ? -11.781 -10.146 -0.654 1.00 88.06 107 ILE A CA 1
ATOM 875 C C . ILE A 1 107 ? -11.476 -8.724 -0.158 1.00 88.06 107 ILE A C 1
ATOM 877 O O . ILE A 1 107 ? -11.659 -7.735 -0.867 1.00 88.06 107 ILE A O 1
ATOM 881 N N . ASN A 1 108 ? -10.927 -8.625 1.051 1.00 90.00 108 ASN A N 1
ATOM 882 C CA . ASN A 1 108 ? -10.686 -7.372 1.748 1.00 90.00 108 ASN A CA 1
ATOM 883 C C . ASN A 1 108 ? -9.237 -6.872 1.634 1.00 90.00 108 ASN A C 1
ATOM 885 O O . ASN A 1 108 ? -8.760 -6.172 2.524 1.00 90.00 108 ASN A O 1
ATOM 889 N N . ILE A 1 109 ? -8.538 -7.171 0.530 1.00 91.50 109 ILE A N 1
ATOM 890 C CA . ILE A 1 109 ? -7.152 -6.706 0.294 1.00 91.50 109 ILE A CA 1
ATOM 891 C C . ILE A 1 109 ? -7.030 -5.181 0.447 1.00 91.50 109 ILE A C 1
ATOM 893 O O . ILE A 1 109 ? -6.060 -4.678 1.009 1.00 91.50 109 ILE A O 1
ATOM 897 N N . HIS A 1 110 ? -8.059 -4.445 0.026 1.00 89.25 110 HIS A N 1
ATOM 898 C CA . HIS A 1 110 ? -8.129 -2.990 0.139 1.00 89.25 110 HIS A CA 1
ATOM 899 C C . HIS A 1 110 ? -8.124 -2.453 1.583 1.00 89.25 110 HIS A C 1
ATOM 901 O O . HIS A 1 110 ? -7.977 -1.248 1.770 1.00 89.25 110 HIS A O 1
ATOM 907 N N . LEU A 1 111 ? -8.298 -3.301 2.602 1.00 89.69 111 LEU A N 1
ATOM 908 C CA . LEU A 1 111 ? -8.210 -2.904 4.010 1.00 89.69 111 LEU A CA 1
ATOM 909 C C . LEU A 1 111 ? -6.769 -2.902 4.539 1.00 89.69 111 LEU A C 1
ATOM 911 O O . LEU A 1 111 ? -6.510 -2.296 5.573 1.00 89.69 111 LEU A O 1
ATOM 915 N N . PHE A 1 112 ? -5.817 -3.527 3.840 1.00 89.38 112 PHE A N 1
ATOM 916 C CA . PHE A 1 112 ? -4.419 -3.641 4.278 1.00 89.38 112 PHE A CA 1
ATOM 917 C C . PHE A 1 112 ? -3.558 -2.412 3.927 1.00 89.38 112 PHE A C 1
ATOM 919 O O . PHE A 1 112 ? -2.344 -2.520 3.765 1.00 89.38 112 PHE A O 1
ATOM 926 N N . ASN A 1 113 ? -4.167 -1.231 3.801 1.00 90.12 113 ASN A N 1
ATOM 927 C CA . ASN A 1 113 ? -3.459 0.033 3.588 1.00 90.12 113 ASN A CA 1
ATOM 928 C C . ASN A 1 113 ? -3.607 0.973 4.799 1.00 90.12 113 ASN A C 1
ATOM 930 O O . ASN A 1 113 ? -4.372 0.720 5.728 1.00 90.12 113 ASN A O 1
ATOM 934 N N . SER A 1 114 ? -2.866 2.083 4.795 1.00 90.19 114 SER A N 1
ATOM 935 C CA . SER A 1 114 ? -2.836 3.047 5.904 1.00 90.19 114 SER A CA 1
ATOM 936 C C . SER A 1 114 ? -4.060 3.963 5.992 1.00 90.19 114 SER A C 1
ATOM 938 O O . SER A 1 114 ? -4.175 4.708 6.967 1.00 90.19 114 SER A O 1
ATOM 940 N N . GLN A 1 115 ? -4.982 3.931 5.022 1.00 89.12 115 GLN A N 1
ATOM 941 C CA . GLN A 1 115 ? -6.069 4.914 4.929 1.00 89.12 115 GLN A CA 1
ATOM 942 C C . GLN A 1 115 ? -7.001 4.869 6.146 1.00 89.12 115 GLN A C 1
ATOM 944 O O . GLN A 1 115 ? -7.444 5.913 6.627 1.00 89.12 115 GLN A O 1
ATOM 949 N N . GLY A 1 116 ? -7.249 3.678 6.705 1.00 88.69 116 GLY A N 1
ATOM 950 C CA . GLY A 1 116 ? -8.021 3.531 7.943 1.00 88.69 116 GLY A CA 1
ATOM 951 C C . GLY A 1 116 ? -7.358 4.226 9.137 1.00 88.69 116 GLY A C 1
ATOM 952 O O . GLY A 1 116 ? -8.018 4.945 9.889 1.00 88.69 116 GLY A O 1
ATOM 953 N N . CYS A 1 117 ? -6.037 4.092 9.270 1.00 90.44 117 CYS A N 1
ATOM 954 C CA . CYS A 1 117 ? -5.264 4.766 10.312 1.00 90.44 117 CYS A CA 1
ATOM 955 C C . CYS A 1 117 ? -5.286 6.288 10.123 1.00 90.44 117 CYS A C 1
ATOM 957 O O . CYS A 1 117 ? -5.515 7.025 11.080 1.00 90.44 117 CYS A O 1
ATOM 959 N N . GLU A 1 118 ? -5.088 6.773 8.896 1.00 90.69 118 GLU A N 1
ATOM 960 C CA . GLU A 1 118 ? -5.147 8.205 8.571 1.00 90.69 118 GLU A CA 1
ATOM 961 C C . GLU A 1 118 ? -6.518 8.806 8.907 1.00 90.69 118 GLU A C 1
ATOM 963 O O . GLU A 1 118 ? -6.586 9.891 9.492 1.00 90.69 118 GLU A O 1
ATOM 968 N N . SER A 1 119 ? -7.600 8.076 8.612 1.00 90.50 119 SER A N 1
ATOM 969 C CA . SER A 1 119 ? -8.957 8.458 9.008 1.00 90.50 119 SER A CA 1
ATOM 970 C C . SER A 1 119 ? -9.093 8.562 10.523 1.00 90.50 119 SER A C 1
ATOM 972 O O . SER A 1 119 ? -9.529 9.596 11.020 1.00 90.50 119 SER A O 1
ATOM 974 N N . LEU A 1 120 ? -8.639 7.549 11.266 1.00 90.88 120 LEU A N 1
ATOM 975 C CA . LEU A 1 120 ? -8.689 7.553 12.728 1.00 90.88 120 LEU A CA 1
ATOM 976 C C . LEU A 1 120 ? -7.920 8.741 13.325 1.00 90.88 120 LEU A C 1
ATOM 978 O O . LEU A 1 120 ? -8.411 9.415 14.229 1.00 90.88 120 LEU A O 1
ATOM 982 N N . PHE A 1 121 ? -6.724 9.037 12.810 1.00 90.81 121 PHE A N 1
ATOM 983 C CA . PHE A 1 121 ? -5.946 10.192 13.257 1.00 90.81 121 PHE A CA 1
ATOM 984 C C . PHE A 1 121 ? -6.630 11.520 12.922 1.00 90.81 121 PHE A C 1
ATOM 986 O O . PHE A 1 121 ? -6.538 12.466 13.705 1.00 90.81 121 PHE A O 1
ATOM 993 N N . ARG A 1 122 ? -7.305 11.621 11.774 1.00 90.06 122 ARG A N 1
ATOM 994 C CA . ARG A 1 122 ? -8.089 12.805 11.401 1.00 90.06 122 ARG A CA 1
ATOM 995 C C . ARG A 1 122 ? -9.277 12.999 12.345 1.00 90.06 122 ARG A C 1
ATOM 997 O O . ARG A 1 122 ? -9.430 14.093 12.882 1.00 90.06 122 ARG A O 1
ATOM 1004 N N . ASP A 1 123 ? -10.024 11.939 12.631 1.00 89.50 123 ASP A N 1
ATOM 1005 C CA . ASP A 1 123 ? -11.181 11.978 13.532 1.00 89.50 123 ASP A CA 1
ATOM 1006 C C . ASP A 1 123 ? -10.752 12.277 14.983 1.00 89.50 123 ASP A C 1
ATOM 1008 O O . ASP A 1 123 ? -11.391 13.034 15.717 1.00 89.50 123 ASP A O 1
ATOM 1012 N N . ALA A 1 124 ? -9.594 11.761 15.404 1.00 89.00 124 ALA A N 1
ATOM 1013 C CA . ALA A 1 124 ? -9.019 12.092 16.703 1.00 89.00 124 ALA A CA 1
ATOM 1014 C C . ALA A 1 124 ? -8.607 13.572 16.791 1.00 89.00 124 ALA A C 1
ATOM 1016 O O . ALA A 1 124 ? -8.701 14.176 17.861 1.00 89.00 124 ALA A O 1
ATOM 1017 N N . ARG A 1 125 ? -8.161 14.191 15.690 1.00 86.06 125 ARG A N 1
ATOM 1018 C CA . ARG A 1 125 ? -7.870 15.636 15.652 1.00 86.06 125 ARG A CA 1
ATOM 1019 C C . ARG A 1 125 ? -9.144 16.475 15.695 1.00 86.06 125 ARG A C 1
ATOM 1021 O O . ARG A 1 125 ? -9.140 17.497 16.374 1.00 86.06 125 ARG A O 1
ATOM 1028 N N . SER A 1 126 ? -10.228 16.035 15.052 1.00 86.12 126 SER A N 1
ATOM 1029 C CA . SER A 1 126 ? -11.503 16.771 15.051 1.00 86.12 126 SER A CA 1
ATOM 1030 C C . SER A 1 126 ? -12.237 16.738 16.394 1.00 86.12 126 SER A C 1
ATOM 1032 O O . SER A 1 126 ? -13.083 17.587 16.637 1.00 86.12 126 SER A O 1
ATOM 1034 N N . LEU A 1 127 ? -11.903 15.804 17.290 1.00 82.44 127 LEU A N 1
ATOM 1035 C CA . LEU A 1 127 ? -12.430 15.756 18.663 1.00 82.44 127 LEU A CA 1
ATOM 1036 C C . LEU A 1 127 ? -11.800 16.781 19.631 1.00 82.44 127 LEU A C 1
ATOM 1038 O O . LEU A 1 127 ? -12.036 16.710 20.842 1.00 82.44 127 LEU A O 1
ATOM 1042 N N . SER A 1 128 ? -10.971 17.709 19.147 1.00 70.25 128 SER A N 1
ATOM 1043 C CA . SER A 1 128 ? -10.513 18.849 19.950 1.00 70.25 128 SER A CA 1
ATOM 1044 C C . SER A 1 128 ? -11.696 19.788 20.265 1.00 70.25 128 SER A C 1
ATOM 1046 O O . SER A 1 128 ? -12.600 19.947 19.452 1.00 70.25 128 SER A O 1
ATOM 1048 N N . GLY A 1 129 ? -11.734 20.370 21.473 1.00 65.12 129 GLY A N 1
ATOM 1049 C CA . GLY A 1 129 ? -12.864 21.202 21.925 1.00 65.12 129 GLY A CA 1
ATOM 1050 C C . GLY A 1 129 ? -13.091 22.443 21.052 1.00 65.12 129 GLY A C 1
ATOM 1051 O O . GLY A 1 129 ? -12.158 22.906 20.404 1.00 65.12 129 GLY A O 1
ATOM 1052 N N . SER A 1 130 ? -14.302 23.014 21.087 1.00 60.53 130 SER A N 1
ATOM 1053 C CA . SER A 1 130 ? -14.797 24.071 20.177 1.00 60.53 130 SER A CA 1
ATOM 1054 C C . SER A 1 130 ? -13.940 25.344 20.075 1.00 60.53 130 SER A C 1
ATOM 1056 O O . SER A 1 130 ? -14.106 26.114 19.136 1.00 60.53 130 SER A O 1
ATOM 1058 N N . PHE A 1 131 ? -13.010 25.556 21.010 1.00 57.47 131 PHE A N 1
ATOM 1059 C CA . PHE A 1 131 ? -12.078 26.693 21.045 1.00 57.47 131 PHE A CA 1
ATOM 1060 C C . PHE A 1 131 ? -10.598 26.267 21.060 1.00 57.47 131 PHE A C 1
ATOM 1062 O O . PHE A 1 131 ? -9.712 27.080 21.302 1.00 57.47 131 PHE A O 1
ATOM 1069 N N . SER A 1 132 ? -10.310 24.980 20.843 1.00 60.12 132 SER A N 1
ATOM 1070 C CA . SER A 1 132 ? -8.959 24.424 20.881 1.00 60.12 132 SER A CA 1
ATOM 1071 C C . SER A 1 132 ? -8.480 24.085 19.474 1.00 60.12 132 SER A C 1
ATOM 1073 O O . SER A 1 132 ? -8.864 23.076 18.889 1.00 60.12 132 SER A O 1
ATOM 1075 N N . THR A 1 133 ? -7.561 24.898 18.957 1.00 65.88 133 THR A N 1
ATOM 1076 C CA . THR A 1 133 ? -6.834 24.665 17.695 1.00 65.88 133 THR A CA 1
ATOM 1077 C C . THR A 1 133 ? -5.687 23.661 17.848 1.00 65.88 133 THR A C 1
ATOM 1079 O O . THR A 1 133 ? -4.845 23.523 16.962 1.00 65.88 133 THR A O 1
ATOM 1082 N N . ILE A 1 134 ? -5.614 22.952 18.979 1.00 65.94 134 ILE A N 1
ATOM 1083 C CA . ILE A 1 134 ? -4.523 22.029 19.271 1.00 65.94 134 ILE A CA 1
ATOM 1084 C C . ILE A 1 134 ? -4.682 20.779 18.391 1.00 65.94 134 ILE A C 1
ATOM 1086 O O . ILE A 1 134 ? -5.460 19.866 18.685 1.00 65.94 134 ILE A O 1
ATOM 1090 N N . VAL A 1 135 ? -3.918 20.759 17.296 1.00 70.44 135 VAL A N 1
ATOM 1091 C CA . VAL A 1 135 ? -3.828 19.648 16.331 1.00 70.44 135 VAL A CA 1
ATOM 1092 C C . VAL A 1 135 ? -2.968 18.499 16.873 1.00 70.44 135 VAL A C 1
ATOM 1094 O O . VAL A 1 135 ? -3.172 17.337 16.521 1.00 70.44 135 VAL A O 1
ATOM 1097 N N . ASN A 1 136 ? -2.014 18.816 17.752 1.00 81.31 136 ASN A N 1
ATOM 1098 C CA . ASN A 1 136 ? -1.056 17.862 18.300 1.00 81.31 136 ASN A CA 1
ATOM 1099 C C . ASN A 1 136 ? -1.539 17.295 19.634 1.00 81.31 136 ASN A C 1
ATOM 1101 O O . ASN A 1 136 ? -1.989 18.021 20.514 1.00 81.31 136 ASN A O 1
ATOM 1105 N N . PHE A 1 137 ? -1.400 15.991 19.824 1.00 84.00 137 PHE A N 1
ATOM 1106 C CA . PHE A 1 137 ? -1.775 15.339 21.070 1.00 84.00 137 PHE A CA 1
ATOM 1107 C C . PHE A 1 137 ? -0.702 14.350 21.511 1.00 84.00 137 PHE A C 1
ATOM 1109 O O . PHE A 1 137 ? -0.027 13.729 20.695 1.00 84.00 137 PHE A O 1
ATOM 1116 N N . THR A 1 138 ? -0.559 14.199 22.827 1.00 89.75 138 THR A N 1
ATOM 1117 C CA . THR A 1 138 ? 0.242 13.124 23.416 1.00 89.75 138 THR A CA 1
ATOM 1118 C C . THR A 1 138 ? -0.435 11.774 23.175 1.00 89.75 138 THR A C 1
ATOM 1120 O O . THR A 1 138 ? -1.634 11.706 22.891 1.00 89.75 138 THR A O 1
ATOM 1123 N N . VAL A 1 139 ? 0.303 10.678 23.357 1.00 91.06 139 VAL A N 1
ATOM 1124 C CA . VAL A 1 139 ? -0.252 9.316 23.256 1.00 91.06 139 VAL A CA 1
ATOM 1125 C C . VAL A 1 139 ? -1.431 9.118 24.217 1.00 91.06 139 VAL A C 1
ATOM 1127 O O . VAL A 1 139 ? -2.464 8.586 23.824 1.00 91.06 139 VAL A O 1
ATOM 1130 N N . ASN A 1 140 ? -1.336 9.630 25.448 1.00 91.12 140 ASN A N 1
ATOM 1131 C CA . ASN A 1 140 ? -2.436 9.568 26.416 1.00 91.12 140 ASN A CA 1
ATOM 1132 C C . ASN A 1 140 ? -3.700 10.283 25.900 1.00 91.12 140 ASN A C 1
ATOM 1134 O O . ASN A 1 140 ? -4.813 9.770 26.010 1.00 91.12 140 ASN A O 1
ATOM 1138 N N . ASN A 1 141 ? -3.532 11.457 25.284 1.00 88.06 141 ASN A N 1
ATOM 1139 C CA . ASN A 1 141 ? -4.640 12.191 24.676 1.00 88.06 141 ASN A CA 1
ATOM 1140 C C . ASN A 1 141 ? -5.233 11.428 23.482 1.00 88.06 141 ASN A C 1
ATOM 1142 O O . ASN A 1 141 ? -6.454 11.387 23.345 1.00 88.06 141 ASN A O 1
ATOM 1146 N N . PHE A 1 142 ? -4.400 10.790 22.656 1.00 90.56 142 PHE A N 1
ATOM 1147 C CA . PHE A 1 142 ? -4.866 9.946 21.556 1.00 90.56 142 PHE A CA 1
ATOM 1148 C C . PHE A 1 142 ? -5.707 8.766 22.048 1.00 90.56 142 PHE A C 1
ATOM 1150 O O . PHE A 1 142 ? -6.791 8.540 21.517 1.00 90.56 142 PHE A O 1
ATOM 1157 N N . ILE A 1 143 ? -5.256 8.053 23.085 1.00 92.12 143 ILE A N 1
ATOM 1158 C CA . ILE A 1 143 ? -5.979 6.903 23.653 1.00 92.12 143 ILE A CA 1
ATOM 1159 C C . ILE A 1 143 ? -7.358 7.340 24.155 1.00 92.12 143 ILE A C 1
ATOM 1161 O O . ILE A 1 143 ? -8.368 6.755 23.765 1.00 92.12 143 ILE A O 1
ATOM 1165 N N . LYS A 1 144 ? -7.424 8.426 24.937 1.00 90.31 144 LYS A N 1
ATOM 1166 C CA . LYS A 1 144 ? -8.697 8.971 25.439 1.00 90.31 144 LYS A CA 1
ATOM 1167 C C . LYS A 1 144 ? -9.651 9.358 24.308 1.00 90.31 144 LYS A C 1
ATOM 1169 O O . LYS A 1 144 ? -10.851 9.113 24.392 1.00 90.31 144 LYS A O 1
ATOM 1174 N N . ARG A 1 145 ? -9.135 9.974 23.241 1.00 89.62 145 ARG A N 1
ATOM 1175 C CA . ARG A 1 145 ? -9.940 10.352 22.068 1.00 89.62 145 ARG A CA 1
ATOM 1176 C C . ARG A 1 145 ? -10.385 9.129 21.268 1.00 89.62 145 ARG A C 1
ATOM 1178 O O . ARG A 1 145 ? -11.529 9.087 20.841 1.00 89.62 145 ARG A O 1
ATOM 1185 N N . SER A 1 146 ? -9.533 8.117 21.138 1.00 90.50 146 SER A N 1
ATOM 1186 C CA . SER A 1 146 ? -9.847 6.862 20.446 1.00 90.50 146 SER A CA 1
ATOM 1187 C C . SER A 1 146 ? -10.942 6.074 21.164 1.00 90.50 146 SER A C 1
ATOM 1189 O O . SER A 1 146 ? -11.848 5.569 20.513 1.00 90.50 146 SER A O 1
ATOM 1191 N N . GLN A 1 147 ? -10.926 6.039 22.501 1.00 91.62 147 GLN A N 1
ATOM 1192 C CA . GLN A 1 147 ? -12.014 5.457 23.299 1.00 91.62 147 GLN A CA 1
ATOM 1193 C C . GLN A 1 147 ? -13.343 6.184 23.058 1.00 91.62 147 GLN A C 1
ATOM 1195 O O . GLN A 1 147 ? -14.370 5.545 22.848 1.00 91.62 147 GLN A O 1
ATOM 1200 N N . LYS A 1 148 ? -13.322 7.523 23.014 1.00 90.06 148 LYS A N 1
ATOM 1201 C CA . LYS A 1 148 ? -14.511 8.314 22.664 1.00 90.06 148 LYS A CA 1
ATOM 1202 C C . LYS A 1 148 ? -14.996 8.023 21.242 1.00 90.06 148 LYS A C 1
ATOM 1204 O O . LYS A 1 148 ? -16.195 7.865 21.047 1.00 90.06 148 LYS A O 1
ATOM 1209 N N . LEU A 1 149 ? -14.091 7.924 20.264 1.00 91.62 149 LEU A N 1
ATOM 1210 C CA . LEU A 1 149 ? -14.443 7.554 18.886 1.00 91.62 149 LEU A CA 1
ATOM 1211 C C . LEU A 1 149 ? -15.062 6.163 18.807 1.00 91.62 149 LEU A C 1
ATOM 1213 O O . LEU A 1 149 ? -16.035 5.991 18.086 1.00 91.62 149 LEU A O 1
ATOM 1217 N N . ALA A 1 150 ? -14.531 5.191 19.550 1.00 91.62 150 ALA A N 1
ATOM 1218 C CA . ALA A 1 150 ? -15.077 3.840 19.585 1.00 91.62 150 ALA A CA 1
ATOM 1219 C C . ALA A 1 150 ? -16.538 3.844 20.062 1.00 91.62 150 ALA A C 1
ATOM 1221 O O . ALA A 1 150 ? -17.396 3.284 19.388 1.00 91.62 150 ALA A O 1
ATOM 1222 N N . ILE A 1 151 ? -16.829 4.565 21.149 1.00 91.12 151 ILE A N 1
ATOM 1223 C CA . ILE A 1 151 ? -18.192 4.723 21.677 1.00 91.12 151 ILE A CA 1
ATOM 1224 C C . ILE A 1 151 ? -19.100 5.442 20.664 1.00 91.12 151 ILE A C 1
ATOM 1226 O O . ILE A 1 151 ? -20.208 4.993 20.392 1.00 91.12 151 ILE A O 1
ATOM 1230 N N . LEU A 1 152 ? -18.630 6.537 20.056 1.00 89.12 152 LEU A N 1
ATOM 1231 C CA . LEU A 1 152 ? -19.395 7.265 19.036 1.00 89.12 152 LEU A CA 1
ATOM 1232 C C . LEU A 1 152 ? -19.694 6.404 17.803 1.00 89.12 152 LEU A C 1
ATOM 1234 O O . LEU A 1 152 ? -20.776 6.504 17.231 1.00 89.12 152 LEU A O 1
ATOM 1238 N N . ASN A 1 153 ? -18.742 5.574 17.384 1.00 87.50 153 ASN A N 1
ATOM 1239 C CA . ASN A 1 153 ? -18.922 4.668 16.256 1.00 87.50 153 ASN A CA 1
ATOM 1240 C C . ASN A 1 153 ? -19.890 3.534 16.592 1.00 87.50 153 ASN A C 1
ATOM 1242 O O . ASN A 1 153 ? -20.684 3.170 15.730 1.00 87.50 153 ASN A O 1
ATOM 1246 N N . GLN A 1 154 ? -19.872 3.032 17.829 1.00 90.06 154 GLN A N 1
ATOM 1247 C CA . GLN A 1 154 ? -20.859 2.066 18.305 1.00 90.06 154 GLN A CA 1
ATOM 1248 C C . GLN A 1 154 ? -22.273 2.658 18.241 1.00 90.06 154 GLN A C 1
ATOM 1250 O O . GLN A 1 154 ? -23.139 2.080 17.598 1.00 90.06 154 GLN A O 1
ATOM 1255 N N . PHE A 1 155 ? -22.479 3.872 18.763 1.00 89.75 155 PHE A N 1
ATOM 1256 C CA . PHE A 1 155 ? -23.785 4.536 18.677 1.00 89.75 155 PHE A CA 1
ATOM 1257 C C . PHE A 1 155 ? -24.254 4.772 17.238 1.00 89.75 155 PHE A C 1
ATOM 1259 O O . PHE A 1 155 ? -25.430 4.584 16.934 1.00 89.75 155 PHE A O 1
ATOM 1266 N N . LYS A 1 156 ? -23.349 5.174 16.336 1.00 86.31 156 LYS A N 1
ATOM 1267 C CA . LYS A 1 156 ? -23.679 5.323 14.909 1.00 86.31 156 LYS A CA 1
ATOM 1268 C C . LYS A 1 156 ? -24.108 3.999 14.283 1.00 86.31 156 LYS A C 1
ATOM 1270 O O . LYS A 1 156 ? -25.022 3.998 13.462 1.00 86.31 156 LYS A O 1
ATOM 1275 N N . TYR A 1 157 ? -23.442 2.906 14.647 1.00 83.12 157 TYR A N 1
ATOM 1276 C CA . TYR A 1 157 ? -23.776 1.575 14.158 1.00 83.12 157 TYR A CA 1
ATOM 1277 C C . TYR A 1 157 ? -25.161 1.145 14.661 1.00 83.12 157 TYR A C 1
ATOM 1279 O O . TYR A 1 157 ? -26.033 0.843 13.846 1.00 83.12 157 TYR A O 1
ATOM 1287 N N . ASP A 1 158 ? -25.409 1.257 15.966 1.00 81.50 158 ASP A N 1
ATOM 1288 C CA . ASP A 1 158 ? -26.691 0.906 16.587 1.00 81.50 158 ASP A CA 1
ATOM 1289 C C . ASP A 1 158 ? -27.856 1.726 15.998 1.00 81.50 158 ASP A C 1
ATOM 1291 O O . ASP A 1 158 ? -28.915 1.193 15.665 1.00 81.50 158 ASP A O 1
ATOM 1295 N N . GLN A 1 159 ? -27.654 3.031 15.781 1.00 75.94 159 GLN A N 1
ATOM 1296 C CA . GLN A 1 159 ? -28.654 3.893 15.147 1.00 75.94 159 GLN A CA 1
ATOM 1297 C C . GLN A 1 159 ? -28.911 3.513 13.680 1.00 75.94 159 GLN A C 1
ATOM 1299 O O . GLN A 1 159 ? -30.040 3.624 13.199 1.00 75.94 159 GLN A O 1
ATOM 1304 N N . SER A 1 160 ? -27.878 3.071 12.957 1.00 71.94 160 SER A N 1
ATOM 1305 C CA . SER A 1 160 ? -28.015 2.655 11.561 1.00 71.94 160 SER A CA 1
ATOM 1306 C C . SER A 1 160 ? -28.819 1.361 11.417 1.00 71.94 160 SER A C 1
ATOM 1308 O O . SER A 1 160 ? -29.673 1.294 10.535 1.00 71.94 16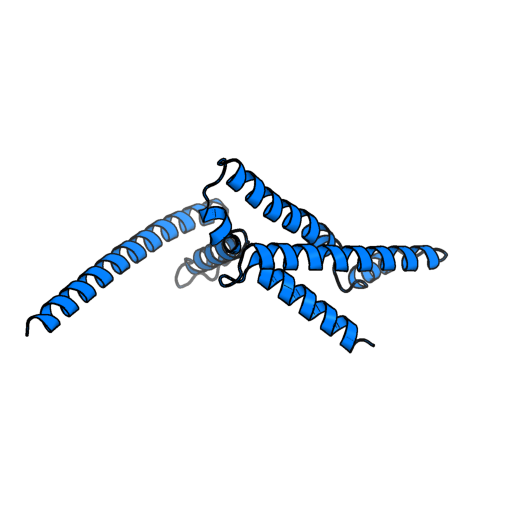0 SER A O 1
ATOM 1310 N N . GLU A 1 161 ? -28.645 0.387 12.319 1.00 64.62 161 GLU A N 1
ATOM 1311 C CA . GLU A 1 161 ? -29.470 -0.829 12.338 1.00 64.62 161 GLU A CA 1
ATOM 1312 C C . GLU A 1 161 ? -30.923 -0.533 12.724 1.00 64.62 161 GLU A C 1
ATOM 1314 O O . GLU A 1 161 ? -31.848 -1.032 12.079 1.00 64.62 161 GLU A O 1
ATOM 1319 N N . HIS A 1 162 ? -31.150 0.345 13.706 1.00 60.81 162 HIS A N 1
ATOM 1320 C CA . HIS A 1 162 ? -32.502 0.770 14.071 1.00 60.81 162 HIS A CA 1
ATOM 1321 C C . HIS A 1 162 ? -33.223 1.515 12.941 1.00 60.81 162 HIS A C 1
ATOM 1323 O O . HIS A 1 162 ? -34.403 1.256 12.703 1.00 60.81 162 HIS A O 1
ATOM 1329 N N . ASN A 1 163 ? -32.531 2.391 12.206 1.00 58.78 163 ASN A N 1
ATOM 1330 C CA . ASN A 1 163 ? -33.102 3.047 11.026 1.00 58.78 163 ASN A CA 1
ATOM 1331 C C . ASN A 1 163 ? -33.409 2.042 9.908 1.00 58.78 163 ASN A C 1
ATOM 1333 O O . ASN A 1 163 ? -34.441 2.158 9.253 1.00 58.78 163 ASN A O 1
ATOM 1337 N N . PHE A 1 164 ? -32.560 1.030 9.711 1.00 57.47 164 PHE A N 1
ATOM 1338 C CA . PHE A 1 164 ? -32.809 -0.017 8.720 1.00 57.47 164 PHE A CA 1
ATOM 1339 C C . PHE A 1 164 ? -34.053 -0.846 9.074 1.00 57.47 164 PHE A C 1
ATOM 1341 O O . PHE A 1 164 ? -34.901 -1.093 8.214 1.00 57.47 164 PHE A O 1
ATOM 1348 N N . LEU A 1 165 ? -34.217 -1.209 10.349 1.00 56.16 165 LEU A N 1
ATOM 1349 C CA . LEU A 1 165 ? -35.412 -1.894 10.852 1.00 56.16 165 LEU A CA 1
ATOM 1350 C C . LEU A 1 165 ? -36.675 -1.036 10.691 1.00 56.16 165 LEU A C 1
ATOM 1352 O O . LEU A 1 165 ? -37.698 -1.544 10.236 1.00 56.16 165 LEU A O 1
ATOM 1356 N N . PHE A 1 166 ? -36.604 0.267 10.977 1.00 52.59 166 PHE A N 1
ATOM 1357 C CA . PHE A 1 166 ? -37.729 1.185 10.773 1.00 52.59 166 PHE A CA 1
ATOM 1358 C C . PHE A 1 166 ? -38.132 1.312 9.297 1.00 52.59 166 PHE A C 1
ATOM 1360 O O . PHE A 1 166 ? -39.317 1.214 8.982 1.00 52.59 166 PHE A O 1
ATOM 1367 N N . GLN A 1 167 ? -37.171 1.456 8.378 1.00 52.03 167 GLN A N 1
ATOM 1368 C CA . GLN A 1 167 ? -37.448 1.492 6.936 1.00 52.03 167 GLN A CA 1
ATOM 1369 C C . GLN A 1 167 ? -38.084 0.183 6.439 1.00 52.03 167 GLN A C 1
ATOM 1371 O O . GLN A 1 167 ? -38.979 0.202 5.596 1.00 52.03 167 GLN A O 1
ATOM 1376 N N . SER A 1 168 ? -37.645 -0.951 6.990 1.00 50.91 168 SER A N 1
ATOM 1377 C CA . SER A 1 168 ? -38.181 -2.280 6.670 1.00 50.91 168 SER A CA 1
ATOM 1378 C C . SER A 1 168 ? -39.640 -2.426 7.115 1.00 50.91 168 SER A C 1
ATOM 1380 O O . SER A 1 168 ? -40.467 -2.927 6.359 1.00 50.91 168 SER A O 1
ATOM 1382 N N . ILE A 1 169 ? -39.973 -1.940 8.316 1.00 54.62 169 ILE A N 1
ATOM 1383 C CA . ILE A 1 169 ? -41.336 -1.969 8.869 1.00 54.62 169 ILE A CA 1
ATOM 1384 C C . ILE A 1 169 ? -42.275 -1.040 8.082 1.00 54.62 169 ILE A C 1
ATOM 1386 O O . ILE A 1 169 ? -43.406 -1.421 7.785 1.00 54.62 169 ILE A O 1
ATOM 1390 N N . ILE A 1 170 ? -41.810 0.149 7.685 1.00 56.53 170 ILE A N 1
ATOM 1391 C CA . ILE A 1 170 ? -42.593 1.082 6.853 1.00 56.53 170 ILE A CA 1
ATOM 1392 C C . ILE A 1 170 ? -42.875 0.482 5.463 1.00 56.53 170 ILE A C 1
ATOM 1394 O O . ILE A 1 170 ? -43.994 0.591 4.962 1.00 56.53 170 ILE A O 1
ATOM 1398 N N . ASN A 1 171 ? -41.902 -0.206 4.858 1.00 50.91 171 ASN A N 1
ATOM 1399 C CA . ASN A 1 171 ? -42.089 -0.876 3.566 1.00 50.91 171 ASN A CA 1
ATOM 1400 C C . ASN A 1 171 ? -43.026 -2.096 3.641 1.00 50.91 171 ASN A C 1
ATOM 1402 O O . ASN A 1 171 ? -43.726 -2.379 2.676 1.00 50.91 171 ASN A O 1
ATOM 1406 N N . ILE A 1 172 ? -43.075 -2.807 4.773 1.00 54.59 172 ILE A N 1
ATOM 1407 C CA . ILE A 1 172 ? -44.042 -3.899 4.981 1.00 54.59 172 ILE A CA 1
ATOM 1408 C C . ILE A 1 172 ? -45.463 -3.340 5.131 1.00 54.59 172 ILE A C 1
ATOM 1410 O O . ILE A 1 172 ? -46.388 -3.857 4.513 1.00 54.59 172 ILE A O 1
ATOM 1414 N N . ASN A 1 173 ? -45.641 -2.255 5.889 1.00 48.78 173 ASN A N 1
ATOM 1415 C CA . ASN A 1 173 ? -46.963 -1.650 6.084 1.00 48.78 173 ASN A CA 1
ATOM 1416 C C . ASN A 1 173 ? -47.518 -0.981 4.815 1.00 48.78 173 ASN A C 1
ATOM 1418 O O . ASN A 1 173 ? -48.725 -0.909 4.660 1.00 48.78 173 ASN A O 1
ATOM 1422 N N . THR A 1 174 ? -46.662 -0.543 3.888 1.00 51.75 174 THR A N 1
ATOM 1423 C CA . THR A 1 174 ? -47.080 0.030 2.590 1.00 51.75 174 THR A CA 1
ATOM 1424 C C . THR A 1 174 ? -47.322 -1.014 1.492 1.00 51.75 174 THR A C 1
ATOM 1426 O O . THR A 1 174 ? -47.736 -0.647 0.398 1.00 51.75 174 THR A O 1
ATOM 1429 N N . MET A 1 175 ? -47.070 -2.302 1.761 1.00 45.28 175 MET A N 1
ATOM 1430 C CA . MET A 1 175 ? -47.413 -3.426 0.873 1.00 45.28 175 MET A CA 1
ATOM 1431 C C . MET A 1 175 ? -48.670 -4.195 1.313 1.00 45.28 175 MET A C 1
ATOM 1433 O O . MET A 1 175 ? -49.070 -5.139 0.632 1.00 45.28 175 MET A O 1
ATOM 1437 N N . ILE A 1 176 ? -49.254 -3.841 2.463 1.00 50.31 176 ILE A N 1
ATOM 1438 C CA . ILE A 1 176 ? -50.465 -4.470 3.019 1.00 50.31 176 ILE A CA 1
ATOM 1439 C C . ILE A 1 176 ? -51.724 -3.606 2.774 1.00 50.31 176 ILE A C 1
ATOM 1441 O O . ILE A 1 176 ? -52.834 -4.096 2.971 1.00 50.31 176 ILE A O 1
ATOM 1445 N N . ASP A 1 177 ? -51.556 -2.387 2.253 1.00 40.75 177 ASP A N 1
ATOM 1446 C CA . ASP A 1 177 ? -52.622 -1.547 1.680 1.00 40.75 177 ASP A CA 1
ATOM 1447 C C . ASP A 1 177 ? -52.624 -1.637 0.141 1.00 40.75 177 ASP A C 1
ATOM 1449 O O . ASP A 1 177 ? -53.725 -1.576 -0.458 1.00 40.75 177 ASP A O 1
#

pLDDT: mean 81.63, std 16.35, range [40.75, 98.06]

Radius of gyration: 24.43 Å; chains: 1; bounding box: 88×50×51 Å

Foldseek 3Di:
DVVVVVVVVVLLVVLCCLQFADLPHDLVSNLVSLVVSLVVLVVVVVVVVVVCVVVPPDDDDPVVVVVVQVPDPQGPVNSVVSVVVSVVSVVVVVCVVVVVDPPVCSSVSNVPDCVVVVVLLVQLQVPPDPPDPPSDDDPVSSVVSSVVVVVVVVVVVVVVVVVVVVVVVVVVVVVVD